Protein AF-A0A820JT18-F1 (afdb_monomer_lite)

Secondary structure (DSSP, 8-state):
-GGGTGGG--S-HHHHHHHHHHHHTSHHHHHT-TT----GGGHHHHHHHHHHHHHHHHHHHHHHH-HHHHHHHHHHHHHHHHHHHHHHHHHHHHHHHHHHHHT-

Organism: NCBI:txid392033

Sequence (104 aa):
MAHHVMKHINPDGALMKLALSLFAFSDRVLIFSPYVTIKSNNSSLIFHIQNTYAEVTWKYLVYKYGYYQAIIRFNNLIQCLLAATDTVSRSQNVQIHTNDMESL

pLDDT: mean 76.63, std 17.16, range [33.81, 97.06]

Foldseek 3Di:
DVPVLPVPPDVPPVLVVLLVQLLCLPPLNQVQDPPRPPPPPCNVVSVVSNVVSLVVLLVVLCVPPNDVRSVVVSVVSVVSSVVVSVVSVVVVVVVVVVVVVVVD

Structure (mmCIF, N/CA/C/O backbone):
data_AF-A0A820JT18-F1
#
_entry.id   AF-A0A820JT18-F1
#
loop_
_atom_site.group_PDB
_atom_site.id
_atom_site.type_symbol
_atom_site.label_atom_id
_atom_site.label_alt_id
_atom_site.label_comp_id
_atom_site.label_asym_id
_atom_site.label_entity_id
_atom_site.label_seq_id
_atom_site.pdbx_PDB_ins_code
_atom_site.Cartn_x
_atom_s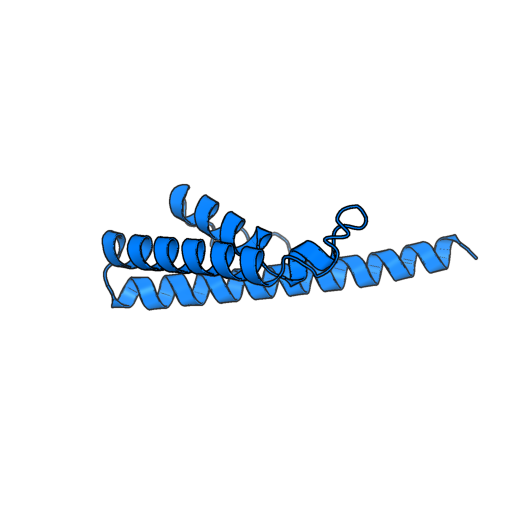ite.Cartn_y
_atom_site.Cartn_z
_atom_site.occupancy
_atom_site.B_iso_or_equiv
_atom_site.auth_seq_id
_atom_site.auth_comp_id
_atom_site.auth_asym_id
_atom_site.auth_atom_id
_atom_site.pdbx_PDB_model_num
ATOM 1 N N . MET A 1 1 ? 23.226 -0.093 4.872 1.00 39.16 1 MET A N 1
ATOM 2 C CA . MET A 1 1 ? 21.959 0.560 4.460 1.00 39.16 1 MET A CA 1
ATOM 3 C C . MET A 1 1 ? 20.727 -0.359 4.575 1.00 39.16 1 MET A C 1
ATOM 5 O O . MET A 1 1 ? 19.633 0.156 4.734 1.00 39.16 1 MET A O 1
ATOM 9 N N . ALA A 1 2 ? 20.877 -1.695 4.609 1.00 39.16 2 ALA A N 1
ATOM 10 C CA . ALA A 1 2 ? 19.764 -2.645 4.800 1.00 39.16 2 ALA A CA 1
ATOM 11 C C . ALA A 1 2 ? 19.191 -2.722 6.239 1.00 39.16 2 ALA A C 1
ATOM 13 O O . ALA A 1 2 ? 18.040 -3.098 6.433 1.00 39.16 2 ALA A O 1
ATOM 14 N N . HIS A 1 3 ? 19.956 -2.312 7.259 1.00 33.81 3 HIS A N 1
ATOM 15 C CA . HIS A 1 3 ? 19.555 -2.454 8.668 1.00 33.81 3 HIS A CA 1
ATOM 16 C C . HIS A 1 3 ? 18.412 -1.527 9.125 1.00 33.81 3 HIS A C 1
ATOM 18 O O . HIS A 1 3 ? 17.809 -1.785 10.164 1.00 33.81 3 HIS A O 1
ATOM 24 N N . HIS A 1 4 ? 18.088 -0.471 8.369 1.00 40.22 4 HIS A N 1
ATOM 25 C CA . HIS A 1 4 ? 17.045 0.491 8.753 1.00 40.22 4 HIS A CA 1
ATOM 26 C C . HIS A 1 4 ? 15.659 0.163 8.165 1.00 40.22 4 HIS A C 1
ATOM 28 O O . HIS A 1 4 ? 14.648 0.659 8.654 1.00 40.22 4 HIS A O 1
ATOM 34 N N . VAL A 1 5 ? 15.597 -0.706 7.149 1.00 48.00 5 VAL A N 1
ATOM 35 C CA . VAL A 1 5 ? 14.339 -1.107 6.490 1.00 48.00 5 VAL A CA 1
ATOM 36 C C . VAL A 1 5 ? 13.590 -2.157 7.321 1.00 48.00 5 VAL A C 1
ATOM 38 O O . VAL A 1 5 ? 12.364 -2.178 7.371 1.00 48.00 5 VAL A O 1
ATOM 41 N N . MET A 1 6 ? 14.325 -2.999 8.050 1.00 44.00 6 MET A N 1
ATOM 42 C CA . MET A 1 6 ? 13.769 -4.179 8.719 1.00 44.00 6 MET A CA 1
ATOM 43 C C . MET A 1 6 ? 13.050 -3.871 10.044 1.00 44.00 6 MET A C 1
ATOM 45 O O . MET A 1 6 ? 12.250 -4.675 10.512 1.00 44.00 6 MET A O 1
ATOM 49 N N . LYS A 1 7 ? 13.279 -2.691 10.639 1.00 45.31 7 LYS A N 1
ATOM 50 C CA . LYS A 1 7 ? 12.700 -2.310 11.943 1.00 45.31 7 LYS A CA 1
ATOM 51 C C . LYS A 1 7 ? 11.226 -1.876 11.875 1.00 45.31 7 LYS A C 1
ATOM 53 O O . LYS A 1 7 ? 10.610 -1.665 12.915 1.00 45.31 7 LYS A O 1
ATOM 58 N N . HIS A 1 8 ? 10.660 -1.766 10.671 1.00 49.75 8 HIS A N 1
ATOM 59 C CA . HIS A 1 8 ? 9.279 -1.329 10.435 1.00 49.75 8 HIS A CA 1
ATOM 60 C C . HIS A 1 8 ? 8.388 -2.394 9.786 1.00 49.75 8 HIS A C 1
ATOM 62 O O . HIS A 1 8 ? 7.231 -2.106 9.472 1.00 49.75 8 HIS A O 1
ATOM 68 N N . ILE A 1 9 ? 8.880 -3.627 9.620 1.00 49.38 9 ILE A N 1
ATOM 69 C CA . ILE A 1 9 ? 8.037 -4.737 9.173 1.00 49.38 9 ILE A CA 1
ATOM 70 C C . ILE A 1 9 ? 7.151 -5.135 10.354 1.00 49.38 9 ILE A C 1
ATOM 72 O O . ILE A 1 9 ? 7.516 -5.923 11.221 1.00 49.38 9 ILE A O 1
ATOM 76 N N . ASN A 1 10 ? 5.983 -4.506 10.413 1.00 53.81 10 ASN A N 1
ATOM 77 C CA . ASN A 1 10 ? 4.895 -4.878 11.301 1.00 53.81 10 ASN A CA 1
ATOM 78 C C . ASN A 1 10 ? 4.619 -6.385 11.063 1.00 53.81 10 ASN A C 1
ATOM 80 O O . ASN A 1 10 ? 4.420 -6.753 9.905 1.00 53.81 10 ASN A O 1
ATOM 84 N N . PRO A 1 11 ? 4.579 -7.266 12.086 1.00 62.56 11 PRO A N 1
ATOM 85 C CA . PRO A 1 11 ? 4.425 -8.72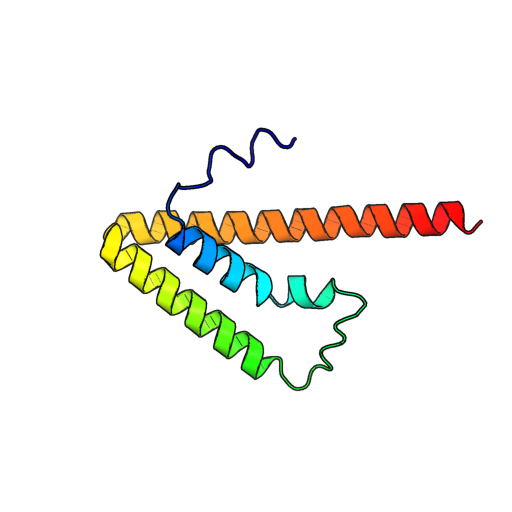9 11.927 1.00 62.56 11 PRO A CA 1
ATOM 86 C C . PRO A 1 11 ? 3.059 -9.155 11.356 1.00 62.56 11 PRO A C 1
ATOM 88 O O . PRO A 1 11 ? 2.698 -10.329 11.311 1.00 62.56 11 PRO A O 1
ATOM 91 N N . ASP A 1 12 ? 2.267 -8.181 10.936 1.00 77.00 12 ASP A N 1
ATOM 92 C CA . ASP A 1 12 ? 0.963 -8.346 10.353 1.00 77.00 12 ASP A CA 1
ATOM 93 C C . ASP A 1 12 ? 1.082 -8.771 8.887 1.00 77.00 12 ASP A C 1
ATOM 95 O O . ASP A 1 12 ? 1.170 -7.949 7.970 1.00 77.00 12 ASP A O 1
ATOM 99 N N . GLY A 1 13 ? 1.063 -10.085 8.671 1.00 82.25 13 GLY A N 1
ATOM 100 C CA . GLY A 1 13 ? 1.118 -10.667 7.335 1.00 82.25 13 GLY A CA 1
ATOM 101 C C . GLY A 1 13 ? -0.015 -10.205 6.412 1.00 82.25 13 GLY A C 1
ATOM 102 O O . GLY A 1 13 ? 0.181 -10.176 5.198 1.00 82.25 13 GLY A O 1
ATOM 103 N N . ALA A 1 14 ? -1.178 -9.805 6.943 1.00 86.00 14 ALA A N 1
ATOM 104 C CA . ALA A 1 14 ? -2.258 -9.261 6.119 1.00 86.00 14 ALA A CA 1
ATOM 105 C C . ALA A 1 14 ? -1.889 -7.869 5.597 1.00 86.00 14 ALA A C 1
ATOM 107 O O . ALA A 1 14 ? -1.976 -7.621 4.394 1.00 86.00 14 ALA A O 1
ATOM 108 N N . LEU A 1 15 ? -1.387 -6.998 6.476 1.00 86.81 15 LEU A N 1
ATOM 109 C CA . LEU A 1 15 ? -0.902 -5.677 6.082 1.00 86.81 15 LEU A CA 1
ATOM 110 C C . LEU A 1 15 ? 0.267 -5.773 5.093 1.00 86.81 15 LEU A C 1
ATOM 112 O O . LEU A 1 15 ? 0.323 -4.996 4.147 1.00 86.81 15 LEU A O 1
ATOM 116 N N . MET A 1 16 ? 1.163 -6.748 5.262 1.00 86.00 16 MET A N 1
ATOM 117 C CA . MET A 1 16 ? 2.282 -6.956 4.339 1.00 86.00 16 MET A CA 1
ATOM 118 C C . MET A 1 16 ? 1.819 -7.418 2.948 1.00 86.00 16 MET A C 1
ATOM 120 O O . MET A 1 16 ? 2.308 -6.913 1.941 1.00 86.00 16 MET A O 1
ATOM 124 N N . LYS A 1 17 ? 0.836 -8.325 2.867 1.00 88.06 17 LYS A N 1
ATOM 125 C CA . LYS A 1 17 ? 0.227 -8.735 1.586 1.00 88.06 17 LYS A CA 1
ATOM 126 C C . LYS A 1 17 ? -0.466 -7.565 0.884 1.00 88.06 17 LYS A C 1
ATOM 128 O O . LYS A 1 17 ? -0.332 -7.404 -0.329 1.00 88.06 17 LYS A O 1
ATOM 133 N N . LEU A 1 18 ? -1.175 -6.736 1.646 1.00 90.00 18 LEU A N 1
ATOM 134 C CA . LEU A 1 18 ? -1.831 -5.532 1.138 1.00 90.00 18 LEU A CA 1
ATOM 135 C C . LEU A 1 18 ? -0.813 -4.493 0.648 1.00 90.00 18 LEU A C 1
ATOM 137 O O . LEU A 1 18 ? -0.958 -3.970 -0.453 1.00 90.00 18 LEU A O 1
ATOM 141 N N . ALA A 1 19 ? 0.260 -4.272 1.410 1.00 87.50 19 ALA A N 1
ATOM 142 C CA . ALA A 1 19 ? 1.380 -3.416 1.029 1.00 87.50 19 ALA A CA 1
ATOM 143 C C . ALA A 1 19 ? 2.030 -3.865 -0.287 1.00 87.50 19 ALA A C 1
ATOM 145 O O . ALA A 1 19 ? 2.235 -3.051 -1.183 1.00 87.50 19 ALA A O 1
ATOM 146 N N . LEU A 1 20 ? 2.311 -5.165 -0.426 1.00 86.44 20 LEU A N 1
ATOM 147 C CA . LEU A 1 20 ? 2.877 -5.739 -1.648 1.00 86.44 20 LEU A CA 1
ATOM 148 C C . LEU A 1 20 ? 1.930 -5.600 -2.841 1.00 86.44 20 LEU A C 1
ATOM 150 O O . LEU A 1 20 ? 2.386 -5.298 -3.938 1.00 86.44 20 LEU A O 1
ATOM 154 N N . SER A 1 21 ? 0.624 -5.774 -2.630 1.00 88.19 21 SER A N 1
ATOM 155 C CA . SER A 1 21 ? -0.379 -5.591 -3.687 1.00 88.19 21 SER A CA 1
ATOM 156 C C . SER A 1 21 ? -0.411 -4.133 -4.155 1.00 88.19 21 SER A C 1
ATOM 158 O O . SER A 1 21 ? -0.319 -3.863 -5.349 1.00 88.19 21 SER A O 1
ATOM 160 N N . LEU A 1 22 ? -0.443 -3.180 -3.218 1.00 88.69 22 LEU A N 1
ATOM 161 C CA . LEU A 1 22 ? -0.362 -1.746 -3.518 1.00 88.69 22 LEU A CA 1
ATOM 162 C C . LEU A 1 22 ? 0.928 -1.367 -4.251 1.00 88.69 22 LEU A C 1
ATOM 164 O O . LEU A 1 22 ? 0.895 -0.524 -5.146 1.00 88.69 22 LEU A O 1
ATOM 168 N N . PHE A 1 23 ? 2.049 -1.990 -3.883 1.00 84.56 23 PHE A N 1
ATOM 169 C CA . PHE A 1 23 ? 3.324 -1.794 -4.563 1.00 84.56 23 PHE A CA 1
ATOM 170 C C . PHE A 1 23 ? 3.297 -2.348 -5.991 1.00 84.56 23 PHE A C 1
ATOM 172 O O . PHE A 1 23 ? 3.662 -1.644 -6.923 1.00 84.56 23 PHE A O 1
ATOM 179 N N . ALA A 1 24 ? 2.835 -3.585 -6.178 1.00 81.69 24 ALA A N 1
ATOM 180 C CA . ALA A 1 24 ? 2.850 -4.276 -7.467 1.00 81.69 24 ALA A CA 1
ATOM 181 C C . ALA A 1 24 ? 1.971 -3.600 -8.530 1.00 81.69 24 ALA A C 1
ATOM 183 O O . ALA A 1 24 ? 2.325 -3.600 -9.706 1.00 81.69 24 ALA A O 1
ATOM 184 N N . PHE A 1 25 ? 0.849 -3.005 -8.116 1.00 77.75 25 PHE A N 1
ATOM 185 C CA . PHE A 1 25 ? -0.042 -2.248 -9.002 1.00 77.75 25 PHE A CA 1
ATOM 186 C C . PHE A 1 25 ? 0.306 -0.756 -9.091 1.00 77.75 25 PHE A C 1
ATOM 188 O O . PHE A 1 25 ? -0.433 0.006 -9.709 1.00 77.75 25 PHE A O 1
ATOM 195 N N . SER A 1 26 ? 1.420 -0.322 -8.495 1.00 76.50 26 SER A N 1
ATOM 196 C CA . SER A 1 26 ? 1.957 1.015 -8.731 1.00 76.50 26 SER A CA 1
ATOM 197 C C . SER A 1 26 ? 2.437 1.118 -10.174 1.00 76.50 26 SER A C 1
ATOM 199 O O . SER A 1 26 ? 3.245 0.305 -10.626 1.00 76.50 26 SER A O 1
ATOM 201 N N . ASP A 1 27 ? 1.988 2.162 -10.867 1.00 65.06 27 ASP A N 1
ATOM 202 C CA . ASP A 1 27 ? 2.376 2.487 -12.245 1.00 65.06 27 ASP A CA 1
ATOM 203 C C . ASP A 1 27 ? 3.903 2.452 -12.436 1.00 65.06 27 ASP A C 1
ATOM 205 O O . ASP A 1 27 ? 4.422 1.947 -13.426 1.00 65.06 27 ASP A O 1
ATOM 209 N N . ARG A 1 28 ? 4.656 2.862 -11.406 1.00 61.84 28 ARG A N 1
ATOM 210 C CA . ARG A 1 28 ? 6.120 2.838 -11.443 1.00 61.84 28 ARG A CA 1
ATOM 211 C C . ARG A 1 28 ? 6.703 1.428 -11.443 1.00 61.84 28 ARG A C 1
ATOM 213 O O . ARG A 1 28 ? 7.655 1.197 -12.166 1.00 61.84 28 ARG A O 1
ATOM 220 N N . VAL A 1 29 ? 6.137 0.466 -10.715 1.00 58.03 29 VAL A N 1
ATOM 221 C CA . VAL A 1 29 ? 6.666 -0.914 -10.685 1.00 58.03 29 VAL A CA 1
ATOM 222 C C . VAL A 1 29 ? 6.467 -1.624 -12.026 1.00 58.03 29 VAL A C 1
ATOM 224 O O . VAL A 1 29 ? 7.321 -2.406 -12.442 1.00 58.03 29 VAL A O 1
ATOM 227 N N . LEU A 1 30 ? 5.386 -1.308 -12.740 1.00 55.06 30 LEU A N 1
ATOM 228 C CA . LEU A 1 30 ? 5.092 -1.884 -14.054 1.00 55.06 30 LEU A CA 1
ATOM 229 C C . LEU A 1 30 ? 6.001 -1.338 -15.164 1.00 55.06 30 LEU A C 1
ATOM 231 O O . LEU A 1 30 ? 6.333 -2.083 -16.083 1.00 55.06 30 LEU A O 1
ATOM 235 N N . ILE A 1 31 ? 6.476 -0.093 -15.044 1.00 52.97 31 ILE A N 1
ATOM 236 C CA . ILE A 1 31 ? 7.459 0.512 -15.965 1.00 52.97 31 ILE A CA 1
ATOM 237 C C . ILE A 1 31 ? 8.813 -0.225 -15.923 1.00 52.97 31 ILE A C 1
ATOM 239 O O . ILE A 1 31 ? 9.57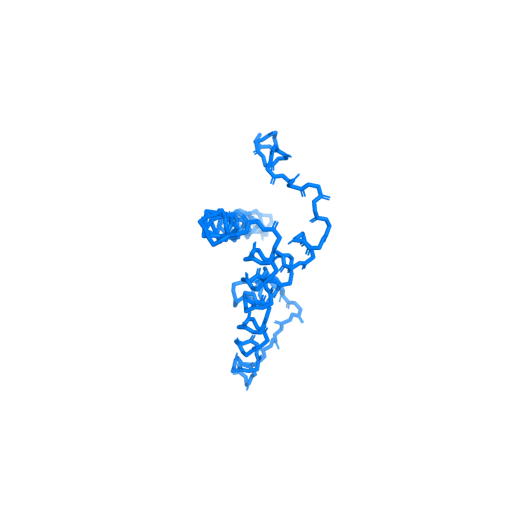6 -0.194 -16.886 1.00 52.97 31 ILE A O 1
ATOM 243 N N . PHE A 1 32 ? 9.114 -0.915 -14.823 1.00 53.50 32 PHE A N 1
ATOM 244 C CA . PHE A 1 32 ? 10.450 -1.429 -14.522 1.00 53.50 32 PHE A CA 1
ATOM 245 C C . PHE A 1 32 ? 10.685 -2.900 -14.867 1.00 53.50 32 PHE A C 1
ATOM 247 O O . PHE A 1 32 ? 11.797 -3.392 -14.670 1.00 53.50 32 PHE A O 1
ATOM 254 N N . SER A 1 33 ? 9.682 -3.605 -15.390 1.00 56.00 33 SER A N 1
ATOM 255 C CA . SER A 1 33 ? 9.868 -4.962 -15.897 1.00 56.00 33 SER A CA 1
ATOM 256 C C . SER A 1 33 ? 10.085 -4.921 -17.415 1.00 56.00 33 SER A C 1
ATOM 258 O O . SER A 1 33 ? 9.132 -4.665 -18.154 1.00 56.00 33 SER A O 1
ATOM 260 N N . PRO A 1 34 ? 11.302 -5.215 -17.916 1.00 52.88 34 PRO A N 1
ATOM 261 C CA . PRO A 1 34 ? 11.599 -5.184 -19.352 1.00 52.88 34 PRO A CA 1
ATOM 262 C C . PRO A 1 34 ? 10.787 -6.214 -20.158 1.00 52.88 34 PRO A C 1
ATOM 264 O O . PRO A 1 34 ? 10.703 -6.121 -21.379 1.00 52.88 34 PRO A O 1
ATOM 267 N N . TYR A 1 35 ? 10.150 -7.173 -19.476 1.00 52.97 35 TYR A N 1
ATOM 268 C CA . TYR A 1 35 ? 9.294 -8.207 -20.061 1.00 52.97 35 TYR A CA 1
ATOM 269 C C . TYR A 1 35 ? 7.799 -7.872 -20.002 1.00 52.97 35 TYR A C 1
ATOM 271 O O . TYR A 1 35 ? 6.989 -8.564 -20.617 1.00 52.97 35 TYR A O 1
ATOM 279 N N . VAL A 1 36 ? 7.410 -6.832 -19.262 1.00 53.28 36 VAL A N 1
ATOM 280 C CA . VAL A 1 36 ? 6.009 -6.447 -19.062 1.00 53.28 36 VAL A CA 1
ATOM 281 C C . VAL A 1 36 ? 5.784 -5.129 -19.788 1.00 53.28 36 VAL A C 1
ATOM 283 O O . VAL A 1 36 ? 5.584 -4.071 -19.206 1.00 53.28 36 VAL A O 1
ATOM 286 N N . THR A 1 37 ? 5.785 -5.196 -21.117 1.00 49.69 37 THR A N 1
ATOM 287 C CA . THR A 1 37 ? 5.166 -4.152 -21.934 1.00 49.69 37 THR A CA 1
ATOM 288 C C . THR A 1 37 ? 3.655 -4.306 -21.780 1.00 49.69 37 THR A C 1
ATOM 290 O O . THR A 1 37 ? 2.969 -4.853 -22.645 1.00 49.69 37 THR A O 1
ATOM 293 N N . ILE A 1 38 ? 3.100 -3.841 -20.656 1.00 54.06 38 ILE A N 1
ATOM 294 C CA . ILE A 1 38 ? 1.670 -3.535 -20.613 1.00 54.06 38 ILE A CA 1
ATOM 295 C C . ILE A 1 38 ? 1.516 -2.341 -21.545 1.00 54.06 38 ILE A C 1
ATOM 297 O O . ILE A 1 38 ? 1.650 -1.187 -21.144 1.00 54.06 38 ILE A O 1
ATOM 301 N N . LYS A 1 39 ? 1.300 -2.633 -22.835 1.00 52.06 39 LYS A N 1
ATOM 302 C CA . LYS A 1 39 ? 0.764 -1.663 -23.787 1.00 52.06 39 LYS A CA 1
ATOM 303 C C . LYS A 1 39 ? -0.356 -0.939 -23.055 1.00 52.06 39 LYS A C 1
ATOM 305 O O . LYS A 1 39 ? -1.238 -1.589 -22.496 1.00 52.06 39 LYS A O 1
ATOM 310 N N . SER A 1 40 ? -0.269 0.382 -23.047 1.00 53.75 40 SER A N 1
ATOM 311 C CA . SER A 1 40 ? -1.015 1.370 -22.262 1.00 53.75 40 SER A CA 1
ATOM 312 C C . SER A 1 40 ? -2.554 1.308 -22.327 1.00 53.75 40 SER A C 1
ATOM 314 O O . SER A 1 40 ? -3.216 2.263 -21.939 1.00 53.75 40 SER A O 1
ATOM 316 N N . ASN A 1 41 ? -3.153 0.216 -22.802 1.00 54.66 41 ASN A N 1
ATOM 317 C CA . ASN A 1 41 ? -4.590 0.046 -22.981 1.00 54.66 41 ASN A CA 1
ATOM 318 C C . ASN A 1 41 ? -5.345 -0.262 -21.679 1.00 54.66 41 ASN A C 1
ATOM 320 O O . ASN A 1 41 ? -6.551 -0.057 -21.640 1.00 54.66 41 ASN A O 1
ATOM 324 N N . ASN A 1 42 ? -4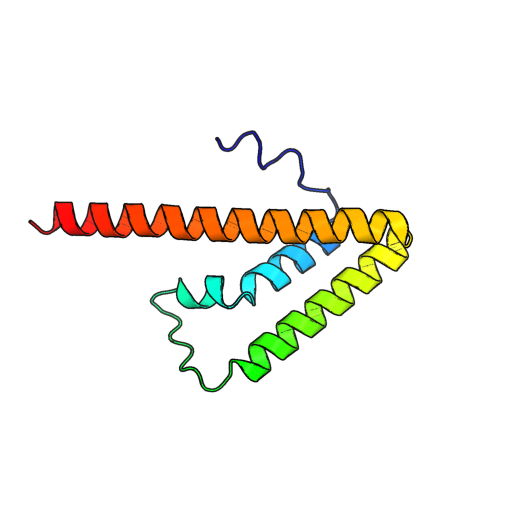.669 -0.711 -20.613 1.00 70.19 42 ASN A N 1
ATOM 325 C CA . ASN A 1 42 ? -5.333 -1.149 -19.374 1.00 70.19 42 ASN A CA 1
ATOM 326 C C . ASN A 1 42 ? -4.925 -0.351 -18.122 1.00 70.19 42 ASN A C 1
ATOM 328 O O . ASN A 1 42 ? -5.135 -0.825 -17.006 1.00 70.19 42 ASN A O 1
ATOM 332 N N . SER A 1 43 ? -4.373 0.858 -18.271 1.00 73.75 43 SER A N 1
ATOM 333 C CA . SER A 1 43 ? -4.025 1.717 -17.124 1.00 73.75 43 SER A CA 1
ATOM 334 C C . SER A 1 43 ? -5.233 1.966 -16.215 1.00 73.75 43 SER A C 1
ATOM 336 O O . SER A 1 43 ? -5.120 1.861 -15.000 1.00 73.75 43 SER A O 1
ATOM 338 N N . SER A 1 44 ? -6.418 2.181 -16.797 1.00 81.38 44 SER A N 1
ATOM 339 C CA . SER A 1 44 ? -7.674 2.331 -16.051 1.00 81.38 44 SER A CA 1
ATOM 340 C C . SER A 1 44 ? -7.996 1.111 -15.176 1.00 81.38 44 SER A C 1
ATOM 342 O O . SER A 1 44 ? -8.367 1.272 -14.014 1.00 81.38 44 SER A O 1
ATOM 344 N N . LEU A 1 45 ? -7.791 -0.106 -15.693 1.00 82.94 45 LEU A N 1
ATOM 345 C CA . LEU A 1 45 ? -8.006 -1.342 -14.937 1.00 82.94 45 LEU A CA 1
ATOM 346 C C . LEU A 1 45 ? -6.989 -1.482 -13.798 1.00 82.94 45 LEU A C 1
ATOM 348 O O . LEU A 1 45 ? -7.359 -1.848 -12.686 1.00 82.94 45 LEU A O 1
ATOM 352 N N . ILE A 1 46 ? -5.722 -1.154 -14.054 1.00 82.19 46 ILE A N 1
ATOM 353 C CA . ILE A 1 46 ? -4.658 -1.191 -13.042 1.00 82.19 46 ILE A CA 1
ATOM 354 C C . ILE A 1 46 ? -4.948 -0.189 -11.922 1.00 82.19 46 ILE A C 1
ATOM 356 O O . ILE A 1 46 ? -4.917 -0.566 -10.753 1.00 82.19 46 ILE A O 1
ATOM 360 N N . PHE A 1 47 ? -5.326 1.046 -12.264 1.00 83.50 47 PHE A N 1
ATOM 361 C CA . PHE A 1 47 ? -5.748 2.051 -11.286 1.00 83.50 47 PHE A CA 1
ATOM 362 C C . PHE A 1 47 ? -6.970 1.594 -10.487 1.00 83.50 47 PHE A C 1
ATOM 364 O O . PHE A 1 47 ? -7.030 1.802 -9.277 1.00 83.50 47 PHE A O 1
ATOM 371 N N . HIS A 1 48 ? -7.935 0.939 -11.133 1.00 88.88 48 HIS A N 1
ATOM 372 C CA . HIS A 1 48 ? -9.105 0.403 -10.445 1.00 88.88 48 HIS A CA 1
ATOM 373 C C . HIS A 1 48 ? -8.730 -0.692 -9.433 1.00 88.88 48 HIS A C 1
ATOM 375 O O . HIS A 1 48 ? -9.193 -0.669 -8.287 1.00 88.88 48 HIS A O 1
ATOM 381 N N . ILE A 1 49 ? -7.841 -1.612 -9.816 1.00 88.50 49 ILE A N 1
ATOM 382 C CA . ILE A 1 49 ? -7.317 -2.650 -8.921 1.00 88.50 49 ILE A CA 1
ATOM 383 C C . ILE A 1 49 ? -6.542 -2.009 -7.762 1.00 88.50 49 ILE A C 1
ATOM 385 O O . ILE A 1 49 ? -6.781 -2.347 -6.601 1.00 88.50 49 ILE A O 1
ATOM 389 N N . GLN A 1 50 ? -5.670 -1.041 -8.047 1.00 89.06 50 GLN A N 1
ATOM 390 C CA . GLN A 1 50 ? -4.901 -0.327 -7.028 1.00 89.06 50 GLN A CA 1
ATOM 391 C C . GLN A 1 50 ? -5.818 0.385 -6.020 1.00 89.06 50 GLN A C 1
ATOM 393 O O . GLN A 1 50 ? -5.620 0.244 -4.812 1.00 89.06 50 GLN A O 1
ATOM 398 N N . ASN A 1 51 ? -6.854 1.082 -6.496 1.00 91.06 51 ASN A N 1
ATOM 399 C CA . ASN A 1 51 ? -7.845 1.743 -5.642 1.00 91.06 51 ASN A CA 1
ATOM 400 C C . ASN A 1 51 ? -8.606 0.743 -4.769 1.00 91.06 51 ASN A C 1
ATOM 402 O O . ASN A 1 51 ? -8.808 0.995 -3.582 1.00 91.06 51 ASN A O 1
ATOM 406 N N . THR A 1 52 ? -8.964 -0.416 -5.322 1.00 94.00 52 THR A N 1
ATOM 407 C CA . THR A 1 52 ? -9.619 -1.488 -4.561 1.00 94.00 52 THR A CA 1
ATOM 408 C C . THR A 1 52 ? -8.725 -1.966 -3.416 1.00 94.00 52 THR A C 1
ATOM 410 O O . THR A 1 52 ? -9.166 -2.049 -2.269 1.00 94.00 52 THR A O 1
ATOM 413 N N . TYR A 1 53 ? -7.440 -2.215 -3.684 1.00 93.06 53 TYR A N 1
ATOM 414 C CA . TYR A 1 53 ? -6.489 -2.580 -2.631 1.00 93.06 53 TYR A CA 1
ATOM 415 C C . TYR A 1 53 ? -6.263 -1.450 -1.620 1.00 93.06 53 TYR A C 1
ATOM 417 O O . TYR A 1 53 ? -6.113 -1.733 -0.429 1.00 93.06 53 TYR A O 1
ATOM 425 N N . ALA A 1 54 ? -6.278 -0.185 -2.047 1.00 93.69 54 ALA A N 1
ATOM 426 C CA . ALA A 1 54 ? -6.158 0.962 -1.147 1.00 93.69 54 ALA A CA 1
ATOM 427 C C . ALA A 1 54 ? -7.353 1.042 -0.190 1.00 93.69 54 ALA A C 1
ATOM 429 O O . ALA A 1 54 ? -7.165 1.206 1.017 1.00 93.69 54 ALA A O 1
ATOM 430 N N . GLU A 1 55 ? -8.565 0.831 -0.701 1.00 96.44 55 GLU A N 1
ATOM 431 C CA . GLU A 1 55 ? -9.789 0.827 0.095 1.00 96.44 55 GLU A CA 1
ATOM 432 C C . GLU A 1 55 ? -9.823 -0.342 1.088 1.00 96.44 55 GLU A C 1
ATOM 434 O O . GLU A 1 55 ? -10.126 -0.147 2.268 1.00 96.44 55 GLU A O 1
ATOM 439 N N . VAL A 1 56 ? -9.457 -1.551 0.649 1.00 96.00 56 VAL A N 1
ATOM 440 C CA . VAL A 1 56 ? -9.354 -2.723 1.534 1.00 96.00 56 VAL A CA 1
ATOM 441 C C . VAL A 1 56 ? -8.313 -2.484 2.627 1.00 96.00 56 VAL A C 1
ATOM 443 O O . VAL A 1 56 ? -8.571 -2.774 3.795 1.00 96.00 56 VAL A O 1
ATOM 446 N N . THR A 1 57 ? -7.164 -1.905 2.279 1.00 94.88 57 THR A N 1
ATOM 447 C CA . THR A 1 57 ? -6.108 -1.566 3.244 1.00 94.88 57 THR A CA 1
ATOM 448 C C . THR A 1 57 ? -6.584 -0.536 4.256 1.00 94.88 57 THR A C 1
ATOM 450 O O . THR A 1 57 ? -6.367 -0.705 5.457 1.00 94.88 57 THR A O 1
ATOM 453 N N . TRP A 1 58 ? -7.280 0.503 3.797 1.00 96.44 58 TRP A N 1
ATOM 454 C CA . TRP A 1 58 ? -7.869 1.512 4.667 1.00 96.44 58 TRP A CA 1
ATOM 455 C C . TRP A 1 58 ? -8.876 0.898 5.644 1.00 96.44 58 TRP A C 1
ATOM 457 O O . TRP A 1 58 ? -8.731 1.048 6.858 1.00 96.44 58 TRP A O 1
ATOM 467 N N . LYS A 1 59 ? -9.848 0.132 5.133 1.00 96.06 59 LYS A N 1
ATOM 468 C CA . LYS A 1 59 ? -10.861 -0.557 5.947 1.00 96.06 59 LYS A CA 1
ATOM 469 C C . LYS A 1 59 ? -10.224 -1.505 6.961 1.00 96.06 59 LYS A C 1
ATOM 471 O O . LYS A 1 59 ? -10.620 -1.499 8.123 1.00 96.06 59 LYS A O 1
ATOM 476 N N . TYR A 1 60 ? -9.210 -2.265 6.547 1.00 95.12 60 TYR A N 1
ATOM 477 C CA . TYR A 1 60 ? -8.454 -3.156 7.426 1.00 95.12 60 TYR A CA 1
ATOM 478 C C . TYR A 1 60 ? -7.802 -2.399 8.588 1.00 95.12 60 TYR A C 1
ATOM 480 O O . TYR A 1 60 ? -7.938 -2.791 9.748 1.00 95.12 60 TYR A O 1
ATOM 488 N N . LEU A 1 61 ? -7.117 -1.293 8.287 1.00 95.00 61 LEU A N 1
ATOM 489 C CA . LEU A 1 61 ? -6.437 -0.487 9.295 1.00 95.00 61 LEU A CA 1
ATOM 490 C C . LEU A 1 61 ? -7.424 0.174 10.260 1.00 95.00 61 LEU A C 1
ATOM 492 O O . LEU A 1 61 ? -7.188 0.147 11.468 1.00 95.00 61 LEU A O 1
ATOM 496 N N . VAL A 1 62 ? -8.529 0.724 9.747 1.00 97.06 62 VAL A N 1
ATOM 497 C CA . VAL A 1 62 ? -9.586 1.327 10.574 1.00 97.06 62 VAL A CA 1
ATOM 498 C C . VAL A 1 62 ? -10.208 0.279 11.491 1.00 97.06 62 VAL A C 1
ATOM 500 O O . VAL A 1 62 ? -10.322 0.523 12.690 1.00 97.06 62 VAL A O 1
ATOM 503 N N . TYR A 1 63 ? -10.544 -0.896 10.955 1.00 95.81 63 TYR A N 1
ATOM 504 C CA . TYR A 1 63 ? -11.122 -1.994 11.729 1.00 95.81 63 TYR A CA 1
ATOM 505 C C . TYR A 1 63 ? -10.183 -2.481 12.840 1.00 95.81 63 TYR A C 1
ATOM 507 O O . TYR A 1 63 ? -10.615 -2.696 13.969 1.00 95.81 63 TYR A O 1
ATOM 515 N N . LYS A 1 64 ? -8.891 -2.638 12.538 1.00 94.06 64 LYS A N 1
ATOM 516 C CA . LYS A 1 64 ? -7.930 -3.244 13.466 1.00 94.06 64 LYS A CA 1
ATOM 517 C C . LYS A 1 64 ? -7.351 -2.274 14.494 1.00 94.06 64 LYS A C 1
ATOM 519 O O . LYS A 1 64 ? -7.057 -2.682 15.614 1.00 94.06 64 LYS A O 1
ATOM 524 N N . TYR A 1 65 ? -7.125 -1.019 14.111 1.00 93.69 65 TYR A N 1
ATOM 525 C CA . TYR A 1 65 ? -6.364 -0.061 14.919 1.00 93.69 65 TYR A CA 1
ATOM 526 C C . TYR A 1 65 ? -7.167 1.181 15.326 1.00 93.69 65 TYR A C 1
ATOM 528 O O . TYR A 1 65 ? -6.689 1.968 16.143 1.00 93.69 65 TYR A O 1
ATOM 536 N N . GLY A 1 66 ? -8.372 1.368 14.784 1.00 94.94 66 GLY A N 1
ATOM 537 C CA . GLY A 1 66 ? -9.157 2.585 14.965 1.00 94.94 66 GLY A CA 1
ATOM 538 C C . GLY A 1 66 ? -8.670 3.741 14.087 1.00 94.94 66 GLY A C 1
ATOM 539 O O . GLY A 1 66 ? -7.570 3.725 13.534 1.00 94.94 66 GLY A O 1
ATOM 540 N N . TYR A 1 67 ? -9.508 4.769 13.954 1.00 95.81 67 TYR A N 1
ATOM 541 C CA . TYR A 1 67 ? -9.361 5.808 12.929 1.00 95.81 67 TYR A CA 1
ATOM 542 C C . TYR A 1 67 ? -8.018 6.558 12.981 1.00 95.81 67 TYR A C 1
ATOM 544 O O . TYR A 1 67 ? -7.315 6.652 11.979 1.00 95.81 67 TYR A O 1
ATOM 552 N N . TYR A 1 68 ? -7.616 7.043 14.160 1.00 96.62 68 TYR A N 1
ATOM 553 C CA . TYR A 1 68 ? -6.388 7.833 14.309 1.00 96.62 68 TYR A CA 1
ATOM 554 C C . TYR A 1 68 ? -5.124 7.027 13.974 1.00 96.62 68 TYR A C 1
ATOM 556 O O . TYR A 1 68 ? -4.272 7.465 13.201 1.00 96.62 68 TYR A O 1
ATOM 564 N N . GLN A 1 69 ? -5.018 5.810 14.511 1.00 94.88 69 GLN A N 1
ATOM 565 C CA . GLN A 1 69 ? -3.877 4.934 14.241 1.00 94.88 69 GLN A CA 1
ATOM 566 C C . GLN A 1 69 ? -3.882 4.420 12.799 1.00 94.88 69 GLN A C 1
ATOM 568 O O . GLN A 1 69 ? -2.811 4.218 12.224 1.00 94.88 69 GLN A O 1
ATOM 573 N N . ALA A 1 70 ? -5.060 4.242 12.195 1.00 95.44 70 ALA A N 1
ATOM 574 C CA . ALA A 1 70 ? -5.183 3.881 10.791 1.00 95.44 70 ALA A CA 1
ATOM 575 C C . ALA A 1 70 ? -4.589 4.955 9.875 1.00 95.44 70 ALA A C 1
ATOM 577 O O . ALA A 1 70 ? -3.822 4.603 8.983 1.00 95.44 70 ALA A O 1
ATOM 578 N N . ILE A 1 71 ? -4.848 6.242 10.139 1.00 96.25 71 ILE A N 1
ATOM 579 C CA . ILE A 1 71 ? -4.252 7.357 9.383 1.00 96.25 71 ILE A CA 1
ATOM 580 C C . ILE A 1 71 ? -2.726 7.294 9.437 1.00 96.25 71 ILE A C 1
ATOM 582 O O . ILE A 1 71 ? -2.073 7.298 8.394 1.00 96.25 71 ILE A O 1
ATOM 586 N N . ILE A 1 72 ? -2.154 7.193 10.641 1.00 95.38 72 ILE A N 1
ATOM 587 C CA . ILE A 1 72 ? -0.695 7.163 10.826 1.00 95.38 72 ILE A CA 1
ATOM 588 C C . ILE A 1 72 ? -0.088 5.972 10.079 1.00 95.38 72 ILE A C 1
ATOM 590 O O . ILE A 1 72 ? 0.882 6.122 9.339 1.00 95.38 72 ILE A O 1
ATOM 594 N N . ARG A 1 73 ? -0.671 4.781 10.246 1.00 92.88 73 ARG A N 1
ATOM 595 C CA . ARG A 1 73 ? -0.163 3.552 9.622 1.00 92.88 73 ARG A CA 1
ATOM 596 C C . ARG A 1 73 ? -0.308 3.572 8.107 1.00 92.88 73 ARG A C 1
ATOM 598 O O . ARG A 1 73 ? 0.608 3.125 7.423 1.00 92.88 73 ARG A O 1
ATOM 605 N N . PHE A 1 74 ? -1.413 4.099 7.591 1.00 93.38 74 PHE A N 1
ATOM 606 C CA . PHE A 1 74 ? -1.627 4.235 6.156 1.00 93.38 74 PHE A CA 1
ATOM 607 C C . PHE A 1 74 ? -0.632 5.230 5.551 1.00 93.38 74 PHE A C 1
ATOM 609 O O . PHE A 1 74 ? 0.022 4.911 4.565 1.00 93.38 74 PHE A O 1
ATOM 616 N N . ASN A 1 75 ? -0.424 6.387 6.184 1.00 93.81 75 ASN A N 1
ATOM 617 C CA . ASN A 1 75 ? 0.566 7.361 5.728 1.00 93.81 75 ASN A CA 1
ATOM 618 C C . ASN A 1 75 ? 1.991 6.782 5.730 1.00 93.81 75 ASN A C 1
ATOM 620 O O . ASN A 1 75 ? 2.709 6.897 4.738 1.00 93.81 75 ASN A O 1
ATOM 624 N N . ASN A 1 76 ? 2.380 6.093 6.807 1.00 91.81 76 ASN A N 1
ATOM 625 C CA . ASN A 1 76 ? 3.681 5.425 6.883 1.00 91.81 76 ASN A CA 1
ATOM 626 C C . ASN A 1 76 ? 3.836 4.369 5.781 1.00 91.81 76 ASN A C 1
ATOM 628 O O . ASN A 1 76 ? 4.897 4.269 5.172 1.00 91.81 76 ASN A O 1
ATOM 632 N N . LEU A 1 77 ? 2.772 3.612 5.488 1.00 90.56 77 LEU A N 1
ATOM 633 C CA . LEU A 1 77 ? 2.767 2.641 4.400 1.00 90.56 77 LEU A CA 1
ATOM 634 C C . LEU A 1 77 ? 3.030 3.318 3.047 1.00 90.56 77 LEU A C 1
ATOM 636 O O . LEU A 1 77 ? 3.905 2.867 2.312 1.00 90.56 77 LEU A O 1
ATOM 640 N N . ILE A 1 78 ? 2.335 4.415 2.737 1.00 90.00 78 ILE A N 1
ATOM 641 C CA . ILE A 1 78 ? 2.552 5.169 1.492 1.00 90.00 78 ILE A CA 1
ATOM 642 C C . ILE A 1 78 ? 3.992 5.692 1.402 1.00 90.00 78 ILE A C 1
ATOM 644 O O . ILE A 1 78 ? 4.633 5.535 0.364 1.00 90.00 78 ILE A O 1
ATOM 648 N N . GLN A 1 79 ? 4.539 6.247 2.486 1.00 90.25 79 GLN A N 1
ATOM 649 C CA . GLN A 1 79 ? 5.931 6.708 2.519 1.00 90.25 79 GLN A CA 1
ATOM 650 C C . GLN A 1 79 ? 6.927 5.569 2.265 1.00 90.25 79 GLN A C 1
ATOM 652 O O . GLN A 1 79 ? 7.873 5.741 1.496 1.00 90.25 79 GLN A O 1
ATOM 657 N N . CYS A 1 80 ? 6.699 4.389 2.851 1.00 87.00 80 CYS A N 1
ATOM 658 C CA . CYS A 1 80 ? 7.518 3.209 2.582 1.00 87.00 80 CYS A CA 1
ATOM 659 C C . CYS A 1 80 ? 7.454 2.789 1.106 1.00 87.00 80 CYS A C 1
ATOM 661 O O . CYS A 1 80 ? 8.490 2.476 0.522 1.00 87.00 80 CYS A O 1
ATOM 663 N N . LEU A 1 81 ? 6.268 2.809 0.491 1.00 86.00 81 LEU A N 1
ATOM 664 C CA . LEU A 1 81 ? 6.091 2.465 -0.924 1.00 86.00 81 LEU A CA 1
ATOM 665 C C . LEU A 1 81 ? 6.803 3.462 -1.853 1.00 86.00 81 LEU A C 1
ATOM 667 O O . LEU A 1 81 ? 7.447 3.051 -2.821 1.00 86.00 81 LEU A O 1
ATOM 671 N N . LEU A 1 82 ? 6.744 4.760 -1.540 1.00 85.19 82 LEU A N 1
ATOM 672 C CA . LEU A 1 82 ? 7.475 5.798 -2.274 1.00 85.19 82 LEU A CA 1
ATOM 673 C C . LEU A 1 82 ? 8.992 5.601 -2.155 1.00 85.19 82 LEU A C 1
ATOM 675 O O . LEU A 1 82 ? 9.679 5.533 -3.171 1.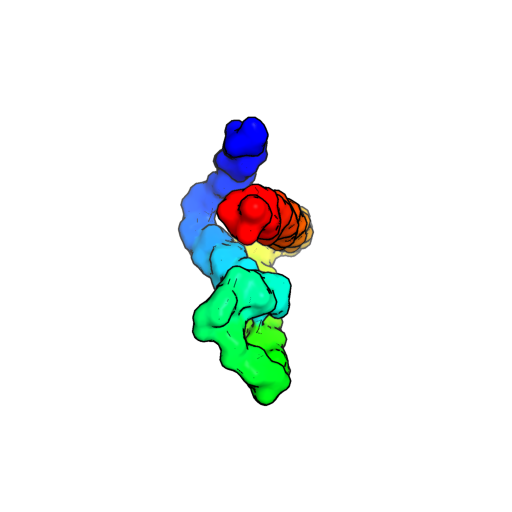00 85.19 82 LEU A O 1
ATOM 679 N N . ALA A 1 83 ? 9.504 5.394 -0.938 1.00 86.00 83 ALA A N 1
ATOM 680 C CA . ALA A 1 83 ? 10.928 5.145 -0.708 1.00 86.00 83 ALA A CA 1
ATOM 681 C C . ALA A 1 83 ? 11.431 3.876 -1.422 1.00 86.00 83 ALA A C 1
ATOM 683 O O . ALA A 1 83 ? 12.541 3.856 -1.962 1.00 86.00 83 ALA A O 1
ATOM 684 N N . ALA A 1 84 ? 10.611 2.819 -1.459 1.00 82.69 84 ALA A N 1
ATOM 685 C CA . ALA A 1 84 ? 10.912 1.600 -2.205 1.00 82.69 84 ALA A CA 1
ATOM 686 C C . ALA A 1 84 ? 10.998 1.879 -3.711 1.00 82.69 84 ALA A C 1
ATOM 688 O O . ALA A 1 84 ? 11.936 1.434 -4.371 1.00 82.69 84 ALA A O 1
ATOM 689 N N . THR A 1 85 ? 10.072 2.675 -4.240 1.00 81.75 85 THR A N 1
ATOM 690 C CA . THR A 1 85 ? 10.052 3.056 -5.657 1.00 81.75 85 THR A CA 1
ATOM 691 C C . THR A 1 85 ? 11.268 3.898 -6.047 1.00 81.75 85 THR A C 1
ATOM 693 O O . THR A 1 85 ? 11.884 3.651 -7.087 1.00 81.75 85 THR A O 1
ATOM 696 N N . ASP A 1 86 ? 11.665 4.849 -5.201 1.00 82.44 86 ASP A N 1
ATOM 697 C CA . ASP A 1 86 ? 12.868 5.660 -5.413 1.00 82.44 86 ASP A CA 1
ATOM 698 C C . ASP A 1 86 ? 14.138 4.808 -5.376 1.00 82.44 86 ASP A C 1
ATOM 700 O O . ASP A 1 86 ? 15.047 5.002 -6.183 1.00 82.44 86 ASP A O 1
ATOM 704 N N . THR A 1 87 ? 14.198 3.840 -4.459 1.00 80.94 87 THR A N 1
ATOM 705 C CA . THR A 1 87 ? 15.337 2.921 -4.349 1.00 80.94 87 THR A CA 1
ATOM 706 C C . THR A 1 87 ? 15.460 2.062 -5.605 1.00 80.94 87 THR A C 1
ATOM 708 O O . THR A 1 87 ? 16.544 1.992 -6.179 1.00 80.94 87 THR A O 1
ATOM 711 N N . VAL A 1 88 ? 14.352 1.479 -6.077 1.00 79.31 88 VAL A N 1
ATOM 712 C CA . VAL A 1 88 ? 14.310 0.699 -7.327 1.00 79.31 88 VAL A CA 1
ATOM 713 C C . VAL A 1 88 ? 14.764 1.550 -8.515 1.00 79.31 88 VAL A C 1
ATOM 715 O O . VAL A 1 88 ? 15.651 1.136 -9.258 1.00 79.31 88 VAL A O 1
ATOM 718 N N . SER A 1 89 ? 14.231 2.770 -8.640 1.00 76.81 89 SER A N 1
ATOM 719 C CA . SER A 1 89 ? 14.588 3.697 -9.724 1.00 76.81 89 SER A CA 1
ATOM 720 C C . SER A 1 89 ? 16.087 4.028 -9.720 1.00 76.81 89 SER A C 1
ATOM 722 O O . SER A 1 89 ? 16.739 4.030 -10.763 1.00 76.81 8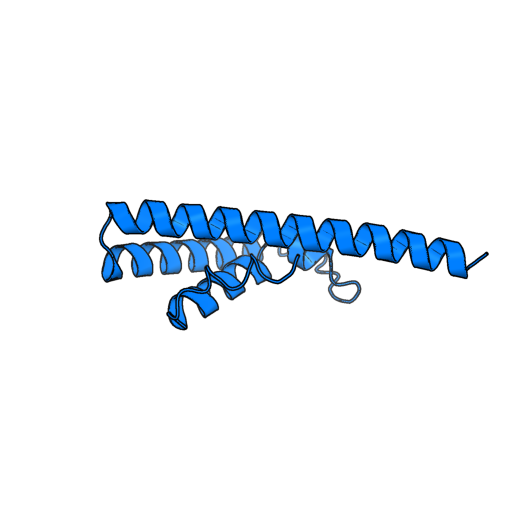9 SER A O 1
ATOM 724 N N . ARG A 1 90 ? 16.670 4.272 -8.538 1.00 80.31 90 ARG A N 1
ATOM 725 C CA . ARG A 1 90 ? 18.111 4.538 -8.396 1.00 80.31 90 ARG A CA 1
ATOM 726 C C . ARG A 1 90 ? 18.961 3.320 -8.744 1.00 80.31 90 ARG A C 1
ATOM 728 O O . ARG A 1 90 ? 19.950 3.472 -9.455 1.00 80.31 90 ARG A O 1
ATOM 735 N N . SER A 1 91 ? 18.591 2.133 -8.265 1.00 77.75 91 SER A N 1
ATOM 736 C CA . SER A 1 91 ? 19.316 0.893 -8.566 1.00 77.75 91 SER A CA 1
ATOM 737 C C . SER A 1 91 ? 19.357 0.600 -10.064 1.00 77.75 91 SER A C 1
ATOM 739 O O . SER A 1 91 ? 20.396 0.193 -10.574 1.00 77.75 91 SER A O 1
ATOM 741 N N . GLN A 1 92 ? 18.268 0.867 -10.783 1.00 71.69 92 GLN A N 1
ATOM 742 C CA . GLN A 1 92 ? 18.227 0.676 -12.231 1.00 71.69 92 GLN A CA 1
ATOM 743 C C . GLN A 1 92 ? 19.067 1.696 -12.996 1.00 71.69 92 GLN A C 1
ATOM 745 O O . GLN A 1 92 ? 19.776 1.306 -13.917 1.00 71.69 92 GLN A O 1
ATOM 750 N N . ASN A 1 93 ? 19.063 2.970 -12.592 1.00 73.81 93 ASN A N 1
ATOM 751 C CA . ASN A 1 93 ? 19.942 3.973 -13.205 1.00 73.81 93 ASN A CA 1
ATOM 752 C C . ASN A 1 93 ? 21.423 3.587 -13.078 1.00 73.81 93 ASN A C 1
ATOM 754 O O . ASN A 1 93 ? 22.190 3.770 -14.019 1.00 73.81 93 ASN A O 1
ATOM 758 N N . VAL A 1 94 ? 21.818 3.021 -11.932 1.00 76.81 94 VAL A N 1
ATOM 759 C CA . VAL A 1 94 ? 23.176 2.490 -11.741 1.00 76.81 94 VAL A CA 1
ATOM 760 C C . VAL A 1 94 ? 23.429 1.298 -12.665 1.00 76.81 94 VAL A C 1
ATOM 762 O O . VAL A 1 94 ? 24.470 1.252 -13.308 1.00 76.81 94 VAL A O 1
ATOM 765 N N . GLN A 1 95 ? 22.476 0.370 -12.778 1.00 72.25 95 GLN A N 1
ATOM 766 C CA . GLN A 1 95 ? 22.619 -0.814 -13.628 1.00 72.25 95 GLN A CA 1
ATOM 767 C C . GLN A 1 95 ? 22.742 -0.469 -15.120 1.00 72.25 95 GLN A C 1
ATOM 769 O O . GLN A 1 95 ? 23.573 -1.055 -15.807 1.00 72.25 95 GLN A O 1
ATOM 774 N N . ILE A 1 96 ? 21.960 0.496 -15.615 1.00 70.38 96 ILE A N 1
ATOM 775 C CA . ILE A 1 96 ? 22.077 1.001 -16.992 1.00 70.38 96 ILE A CA 1
ATOM 776 C C . ILE A 1 96 ? 23.486 1.558 -17.218 1.00 70.38 96 ILE A C 1
ATOM 778 O O . ILE A 1 96 ? 24.154 1.170 -18.168 1.00 70.38 96 ILE A O 1
ATOM 782 N N . HIS A 1 97 ? 23.976 2.383 -16.290 1.00 69.00 97 HIS A N 1
ATOM 783 C CA . HIS A 1 97 ? 25.306 2.975 -16.399 1.00 69.00 97 HIS A CA 1
ATOM 784 C C . HIS A 1 97 ? 26.441 1.935 -16.384 1.00 69.00 97 HIS A C 1
ATOM 786 O O . HIS A 1 97 ? 27.427 2.094 -17.100 1.00 69.00 97 HIS A O 1
ATOM 792 N N . THR A 1 98 ? 26.312 0.864 -15.593 1.00 74.38 98 THR A N 1
ATOM 793 C CA . THR A 1 98 ? 27.277 -0.248 -15.596 1.00 74.38 98 THR A CA 1
ATOM 794 C C . THR A 1 98 ? 27.260 -1.011 -16.921 1.00 74.38 98 THR A C 1
ATOM 796 O O . THR A 1 98 ? 28.324 -1.277 -17.469 1.00 74.38 98 THR A O 1
ATOM 799 N N . ASN A 1 99 ? 26.078 -1.307 -17.468 1.00 72.31 99 ASN A N 1
ATOM 800 C CA . ASN A 1 99 ? 25.960 -1.997 -18.755 1.00 72.31 99 ASN A CA 1
ATOM 801 C C . ASN A 1 99 ? 26.561 -1.173 -19.908 1.00 72.31 99 ASN A C 1
ATOM 803 O O . ASN A 1 99 ? 27.218 -1.736 -20.781 1.00 72.31 99 ASN A O 1
ATOM 807 N N . ASP A 1 100 ? 26.374 0.151 -19.895 1.00 69.50 100 ASP A N 1
ATOM 808 C CA . ASP A 1 100 ? 26.952 1.047 -20.903 1.00 69.50 100 ASP A CA 1
ATOM 809 C C . ASP A 1 100 ? 28.491 1.028 -20.853 1.00 69.50 100 ASP A C 1
ATOM 811 O O . ASP A 1 100 ? 29.141 0.984 -21.897 1.00 69.50 100 ASP A O 1
ATOM 815 N N . MET A 1 101 ? 29.075 0.996 -19.647 1.00 70.94 101 MET A N 1
ATOM 816 C CA . MET A 1 101 ? 30.529 0.915 -19.434 1.00 70.94 101 MET A CA 1
ATOM 817 C C . MET A 1 101 ? 31.137 -0.425 -19.878 1.00 70.94 101 MET A C 1
ATOM 819 O O . MET A 1 101 ? 32.261 -0.433 -20.364 1.00 70.94 101 MET A O 1
ATOM 823 N N . GLU A 1 102 ? 30.428 -1.546 -19.711 1.00 67.19 102 GLU A N 1
ATOM 824 C CA . GLU A 1 102 ? 30.899 -2.880 -20.136 1.00 67.19 102 GLU A CA 1
ATOM 825 C C . GLU A 1 102 ? 30.750 -3.126 -21.649 1.00 67.19 102 GLU A C 1
ATOM 827 O O . GLU A 1 102 ? 31.335 -4.068 -22.182 1.00 67.19 102 GLU A O 1
ATOM 832 N N . SER A 1 103 ? 29.962 -2.300 -22.345 1.00 68.44 103 SER A N 1
ATOM 833 C CA . SER A 1 103 ? 29.721 -2.407 -23.792 1.00 68.44 103 SER A CA 1
ATOM 834 C C . SER A 1 103 ? 30.715 -1.633 -24.677 1.00 68.44 103 SER A C 1
ATOM 836 O O . SER A 1 103 ? 30.624 -1.728 -25.905 1.00 68.44 103 SER A O 1
ATOM 838 N N . LEU A 1 104 ? 31.640 -0.879 -24.065 1.00 53.91 104 LEU A N 1
ATOM 839 C CA . LEU A 1 104 ? 32.722 -0.109 -24.701 1.00 53.91 104 LEU A CA 1
ATOM 840 C C . LEU A 1 104 ? 34.047 -0.882 -24.690 1.00 53.91 104 LEU A C 1
ATOM 842 O O . LEU A 1 104 ? 34.765 -0.793 -25.712 1.00 53.91 104 LEU A O 1
#

Radius of gyration: 16.55 Å; chains: 1; bounding box: 44×18×40 Å